Protein AF-A0A0H3GSD9-F1 (afdb_monomer_lite)

Sequence (141 aa):
MKTHELISLIEYISKIMAHYPNKSVEYALDDILNLLDARKKKPTPIVKEKQSSQILKKEDYLKSSKDMYSLRHIHNKSSKSDSEPNETLNDLSIEQLKKLANDIGIKTSSRQNKGILVMNITKTLERRRIDSTIKDKDKED

Foldseek 3Di:
DDPVVVVVVVVVLVVQVVVVDPDDSVVSVVVVVVVVVVVVPDDDPDDDDDDDDDPDDDPDDPPPPPPVVVVVVLVVVPPDDPPDLLVSLVPDDPVNLCVLCVVLPHDDDPPDDSVVSSVVSSVSVVVVVVVVVVVVVVPPD

Organism: Klebsiella pneumoniae subsp. pneumoniae (strain HS11286) (NCBI:txid1125630)

Structure (mmCIF, N/CA/C/O backbone):
data_AF-A0A0H3GSD9-F1
#
_entry.id   AF-A0A0H3GSD9-F1
#
loop_
_atom_site.group_PDB
_atom_site.id
_atom_site.type_symbol
_atom_site.label_atom_id
_atom_site.label_alt_id
_atom_site.label_comp_id
_atom_site.label_asym_id
_atom_site.label_entity_id
_atom_site.label_seq_id
_atom_site.pdbx_PDB_ins_code
_atom_site.Cartn_x
_atom_site.Cartn_y
_atom_site.Cartn_z
_atom_site.occupancy
_atom_site.B_iso_or_equiv
_atom_site.auth_seq_id
_atom_site.auth_comp_id
_atom_site.auth_asym_id
_atom_site.auth_atom_id
_atom_site.pdbx_PDB_model_num
ATOM 1 N N . MET A 1 1 ? -4.861 16.006 -22.917 1.00 70.69 1 MET A N 1
ATOM 2 C CA . MET A 1 1 ? -4.868 15.246 -21.654 1.00 70.69 1 MET A CA 1
ATOM 3 C C . MET A 1 1 ? -5.517 16.108 -20.594 1.00 70.69 1 MET A C 1
ATOM 5 O O . MET A 1 1 ? -5.157 17.275 -20.483 1.00 70.69 1 MET A O 1
ATOM 9 N N . LYS A 1 2 ? -6.525 15.594 -19.894 1.00 85.19 2 LYS A N 1
ATOM 10 C CA . LYS A 1 2 ? -7.203 16.342 -18.824 1.00 85.19 2 LYS A CA 1
ATOM 11 C C . LYS A 1 2 ? -6.349 16.302 -17.554 1.00 85.19 2 LYS A C 1
ATOM 13 O O . LYS A 1 2 ? -5.596 15.355 -17.351 1.00 85.19 2 LYS A O 1
ATOM 18 N N . THR A 1 3 ? -6.490 17.290 -16.672 1.00 88.06 3 THR A N 1
ATOM 19 C CA . THR A 1 3 ? -5.691 17.378 -15.434 1.00 88.06 3 THR A CA 1
ATOM 20 C C . THR A 1 3 ? -5.773 16.105 -14.586 1.00 88.06 3 THR A C 1
ATOM 22 O O . THR A 1 3 ? -4.762 15.651 -14.067 1.00 88.06 3 THR A O 1
ATOM 25 N N . HIS A 1 4 ? -6.947 15.471 -14.506 1.00 89.44 4 HIS A N 1
ATOM 26 C CA . HIS A 1 4 ? -7.105 14.220 -13.759 1.00 89.44 4 HIS A CA 1
ATOM 27 C C . HIS A 1 4 ? -6.346 13.042 -14.388 1.00 89.44 4 HIS A C 1
ATOM 29 O O . HIS A 1 4 ? -5.802 12.225 -13.658 1.00 89.44 4 HIS A O 1
ATOM 35 N N . GLU A 1 5 ? -6.262 12.967 -15.722 1.00 92.50 5 GLU A N 1
ATOM 36 C CA . GLU A 1 5 ? -5.505 11.918 -16.419 1.00 92.50 5 GLU A CA 1
ATOM 37 C C . GLU A 1 5 ? -4.008 12.061 -16.132 1.00 92.50 5 GLU A C 1
ATOM 39 O O . GLU A 1 5 ? -3.336 11.064 -15.882 1.00 92.50 5 GLU A O 1
ATOM 44 N N . LEU A 1 6 ? -3.502 13.302 -16.101 1.00 91.31 6 LEU A N 1
ATOM 45 C CA . LEU A 1 6 ? -2.115 13.590 -15.734 1.00 91.31 6 LEU A CA 1
ATOM 46 C C . LEU A 1 6 ? -1.816 13.181 -14.288 1.00 91.31 6 LEU A C 1
ATOM 48 O O . LEU A 1 6 ? -0.808 12.525 -14.040 1.00 91.31 6 LEU A O 1
ATOM 52 N N . ILE A 1 7 ? -2.694 13.538 -13.346 1.00 92.25 7 ILE A N 1
ATOM 53 C CA . ILE A 1 7 ? -2.535 13.175 -11.930 1.00 92.25 7 ILE A CA 1
ATOM 54 C C . ILE A 1 7 ? -2.538 11.650 -11.775 1.00 92.25 7 ILE A C 1
ATOM 56 O O . ILE A 1 7 ? -1.617 11.097 -11.180 1.00 92.25 7 ILE A O 1
ATOM 60 N N . SER A 1 8 ? -3.505 10.955 -12.384 1.00 92.88 8 SER A N 1
ATOM 61 C CA . SER A 1 8 ? -3.548 9.490 -12.359 1.00 92.88 8 SER A CA 1
ATOM 62 C C . SER A 1 8 ? -2.295 8.864 -12.973 1.00 92.88 8 SER A C 1
ATOM 64 O O . SER A 1 8 ? -1.770 7.898 -12.426 1.00 92.88 8 SER A O 1
ATOM 66 N N . LEU A 1 9 ? -1.784 9.410 -14.081 1.00 93.06 9 LEU A N 1
ATOM 67 C CA . LEU A 1 9 ? -0.547 8.933 -14.699 1.00 93.06 9 LEU A CA 1
ATOM 68 C C . LEU A 1 9 ? 0.645 9.055 -13.741 1.00 93.06 9 LEU A C 1
ATOM 70 O O . LEU A 1 9 ? 1.384 8.087 -13.571 1.00 93.06 9 LEU A O 1
ATOM 74 N N . ILE A 1 10 ? 0.803 10.206 -13.083 1.00 94.50 10 ILE A N 1
ATOM 75 C CA . ILE A 1 10 ? 1.869 10.429 -12.098 1.00 94.50 10 ILE A CA 1
ATOM 76 C C . ILE A 1 10 ? 1.728 9.453 -10.924 1.00 94.50 10 ILE A C 1
ATOM 78 O O . ILE A 1 10 ? 2.713 8.841 -10.523 1.00 94.50 10 ILE A O 1
ATOM 82 N N . GLU A 1 11 ? 0.515 9.229 -10.412 1.00 95.38 11 GLU A N 1
ATOM 83 C CA . GLU A 1 11 ? 0.272 8.245 -9.350 1.00 95.38 11 GLU A CA 1
ATOM 84 C C . GLU A 1 11 ? 0.666 6.820 -9.764 1.00 95.38 11 GLU A C 1
ATOM 86 O O . GLU A 1 11 ? 1.243 6.078 -8.963 1.00 95.38 11 GLU A O 1
ATOM 91 N N . TYR A 1 12 ? 0.367 6.418 -11.004 1.00 95.88 12 TYR A N 1
ATOM 92 C CA . TYR A 1 12 ? 0.779 5.113 -11.520 1.00 95.88 12 TYR A CA 1
ATOM 93 C C . TYR A 1 12 ? 2.298 5.007 -11.652 1.00 95.88 12 TYR A C 1
ATOM 95 O O . TYR A 1 12 ? 2.859 3.992 -11.237 1.00 95.88 12 TYR A O 1
ATOM 103 N N . ILE A 1 13 ? 2.964 6.047 -12.163 1.00 95.06 13 ILE A N 1
ATOM 104 C CA . ILE A 1 13 ? 4.429 6.088 -12.257 1.00 95.06 13 ILE A CA 1
ATOM 105 C C . ILE A 1 13 ? 5.048 5.982 -10.860 1.00 95.06 13 ILE A C 1
ATOM 107 O O . ILE A 1 13 ? 5.912 5.137 -10.655 1.00 95.06 13 ILE A O 1
ATOM 111 N N . SER A 1 14 ? 4.564 6.737 -9.871 1.00 94.81 14 SER A N 1
ATOM 112 C CA . SER A 1 14 ? 5.064 6.671 -8.490 1.00 94.81 14 SER A CA 1
ATOM 113 C C . SER A 1 14 ? 4.932 5.271 -7.884 1.00 94.81 14 SER A C 1
ATOM 115 O O . SER A 1 14 ? 5.863 4.779 -7.247 1.00 94.81 14 SER A O 1
ATOM 117 N N . LYS A 1 15 ? 3.802 4.588 -8.122 1.00 95.75 15 LYS A N 1
ATOM 118 C CA . LYS A 1 15 ? 3.594 3.199 -7.673 1.00 95.75 15 LYS A CA 1
ATOM 119 C C . LYS A 1 15 ? 4.573 2.231 -8.331 1.00 95.75 15 LYS A C 1
ATOM 121 O O . LYS A 1 15 ? 5.065 1.333 -7.658 1.00 95.75 15 LYS A O 1
ATOM 126 N N . ILE A 1 16 ? 4.856 2.407 -9.622 1.00 95.69 16 ILE A N 1
ATOM 127 C CA . ILE A 1 16 ? 5.855 1.601 -10.335 1.00 95.69 16 ILE A CA 1
ATOM 128 C C . ILE A 1 16 ? 7.245 1.870 -9.750 1.00 95.69 16 ILE A C 1
ATOM 130 O O . ILE A 1 16 ? 7.918 0.933 -9.336 1.00 95.69 16 ILE A O 1
ATOM 134 N N . MET A 1 17 ? 7.648 3.136 -9.637 1.00 96.56 17 MET A N 1
ATOM 135 C CA . MET A 1 17 ? 8.987 3.525 -9.183 1.00 96.56 17 MET A CA 1
ATOM 136 C C . MET A 1 17 ? 9.294 3.107 -7.742 1.00 96.56 17 MET A C 1
ATOM 138 O O . MET A 1 17 ? 10.448 2.824 -7.434 1.00 96.56 17 MET A O 1
ATOM 142 N N . ALA A 1 18 ? 8.282 2.958 -6.883 1.00 95.62 18 ALA A N 1
ATOM 143 C CA . ALA A 1 18 ? 8.454 2.391 -5.543 1.00 95.62 18 ALA A CA 1
ATOM 144 C C . ALA A 1 18 ? 9.028 0.955 -5.555 1.00 95.62 18 ALA A C 1
ATOM 146 O O . ALA A 1 18 ? 9.667 0.537 -4.592 1.00 95.62 18 ALA A O 1
ATOM 147 N N . HIS A 1 19 ? 8.830 0.204 -6.645 1.00 95.38 19 HIS A N 1
ATOM 148 C CA . HIS A 1 19 ? 9.408 -1.129 -6.844 1.00 95.38 19 HIS A CA 1
ATOM 149 C C . HIS A 1 19 ? 10.775 -1.111 -7.551 1.00 95.38 19 HIS A C 1
ATOM 151 O O . HIS A 1 19 ? 11.450 -2.139 -7.570 1.00 95.38 19 HIS A O 1
ATOM 157 N N . TYR A 1 20 ? 11.203 0.035 -8.093 1.00 95.69 20 TYR A N 1
ATOM 158 C CA . TYR A 1 20 ? 12.453 0.207 -8.841 1.00 95.69 20 TYR A CA 1
ATOM 159 C C . TYR A 1 20 ? 13.315 1.335 -8.239 1.00 95.69 20 TYR A C 1
ATOM 161 O O . TYR A 1 20 ? 13.565 2.347 -8.902 1.00 95.69 20 TYR A O 1
ATOM 169 N N . PRO A 1 21 ? 13.791 1.191 -6.986 1.00 92.19 21 PRO A N 1
ATOM 170 C CA . PRO A 1 21 ? 14.655 2.195 -6.376 1.00 92.19 21 PRO A CA 1
ATOM 171 C C . PRO A 1 21 ? 15.950 2.358 -7.186 1.00 92.19 21 PRO A C 1
ATOM 173 O O . PRO A 1 21 ? 16.536 1.375 -7.645 1.00 92.19 21 PRO A O 1
ATOM 176 N N . ASN A 1 22 ? 16.411 3.601 -7.344 1.00 93.69 22 ASN A N 1
ATOM 177 C CA . ASN A 1 22 ? 17.650 3.961 -8.052 1.00 93.69 22 ASN A CA 1
ATOM 178 C C . ASN A 1 22 ? 17.691 3.564 -9.541 1.00 93.69 22 ASN A C 1
ATOM 180 O O . ASN A 1 22 ? 18.769 3.392 -10.116 1.00 93.69 22 ASN A O 1
ATOM 184 N N . LYS A 1 23 ? 16.531 3.388 -10.177 1.00 95.19 23 LYS A N 1
ATOM 185 C CA . LYS A 1 23 ? 16.408 3.175 -11.625 1.00 95.19 23 LYS A CA 1
ATOM 186 C C . LYS A 1 23 ? 15.664 4.340 -12.264 1.00 95.19 23 LYS A C 1
ATOM 188 O O . LYS A 1 23 ? 15.029 5.129 -11.571 1.00 95.19 23 LYS A O 1
ATOM 193 N N . SER A 1 24 ? 15.762 4.453 -13.586 1.00 96.62 24 SER A N 1
ATOM 194 C CA . SER A 1 24 ? 14.983 5.430 -14.343 1.00 96.62 24 SER A CA 1
ATOM 195 C C . SER A 1 24 ? 13.591 4.879 -14.674 1.00 96.62 24 SER A C 1
ATOM 197 O O . SER A 1 24 ? 13.370 3.663 -14.661 1.00 96.62 24 SER A O 1
ATOM 199 N N . VAL A 1 25 ? 12.649 5.774 -14.975 1.00 94.75 25 VAL A N 1
ATOM 200 C CA . VAL A 1 25 ? 11.278 5.397 -15.360 1.00 94.75 25 VAL A CA 1
ATOM 201 C C . VAL A 1 25 ? 11.293 4.558 -16.638 1.00 94.75 25 VAL A C 1
ATOM 203 O O . VAL A 1 25 ? 10.571 3.571 -16.738 1.00 94.75 25 VAL A O 1
ATOM 206 N N . GLU A 1 26 ? 12.160 4.901 -17.590 1.00 96.94 26 GLU A N 1
ATOM 207 C CA . GLU A 1 26 ? 12.332 4.182 -18.852 1.00 96.94 26 GLU A CA 1
ATOM 208 C C . GLU A 1 26 ? 12.755 2.732 -18.608 1.00 96.94 26 GLU A C 1
ATOM 210 O O . GLU A 1 26 ? 12.170 1.822 -19.189 1.00 96.94 26 GLU A O 1
ATOM 215 N N . TYR A 1 27 ? 13.712 2.510 -17.699 1.00 97.75 27 TYR A N 1
ATOM 216 C CA . TYR A 1 27 ? 14.152 1.165 -17.331 1.00 97.75 27 TYR A CA 1
ATOM 217 C C . TYR A 1 27 ? 13.011 0.340 -16.720 1.00 97.75 27 TYR A C 1
ATOM 219 O O . TYR A 1 27 ? 12.810 -0.810 -17.102 1.00 97.75 27 TYR A O 1
ATOM 227 N N . ALA A 1 28 ? 12.250 0.922 -15.787 1.00 97.19 28 ALA A N 1
ATOM 228 C CA . ALA A 1 28 ? 11.139 0.228 -15.137 1.00 97.19 28 ALA A CA 1
ATOM 229 C C . ALA A 1 28 ? 10.037 -0.159 -16.139 1.00 97.19 28 ALA A C 1
ATOM 231 O O . ALA A 1 28 ? 9.487 -1.258 -16.074 1.00 97.19 28 ALA A O 1
ATOM 232 N N . LEU A 1 29 ? 9.725 0.728 -17.087 1.00 96.81 29 LEU A N 1
ATOM 233 C CA . LEU A 1 29 ? 8.739 0.451 -18.130 1.00 96.81 29 LEU A CA 1
ATOM 234 C C . LEU A 1 29 ? 9.227 -0.618 -19.115 1.00 96.81 29 LEU A C 1
ATOM 236 O O . LEU A 1 29 ? 8.446 -1.502 -19.465 1.00 96.81 29 LEU A O 1
ATOM 240 N N . ASP A 1 30 ? 10.498 -0.578 -19.519 1.00 97.44 30 ASP A N 1
ATOM 241 C CA . ASP A 1 30 ? 11.088 -1.597 -20.393 1.00 97.44 30 ASP A CA 1
ATOM 242 C C . ASP A 1 30 ? 11.100 -2.982 -19.724 1.00 97.44 30 ASP A C 1
ATOM 244 O O . ASP A 1 30 ? 10.691 -3.971 -20.329 1.00 97.44 30 ASP A O 1
ATOM 248 N N . ASP A 1 31 ? 11.458 -3.062 -18.439 1.00 95.88 31 ASP A N 1
ATOM 249 C CA . ASP A 1 31 ? 11.426 -4.313 -17.673 1.00 95.88 31 ASP A CA 1
ATOM 250 C C . ASP A 1 31 ? 10.007 -4.905 -17.589 1.00 95.88 31 ASP A C 1
ATOM 252 O O . ASP A 1 31 ? 9.799 -6.097 -17.829 1.00 95.88 31 ASP A O 1
ATOM 256 N N . ILE A 1 32 ? 8.994 -4.064 -17.346 1.00 96.19 32 ILE A N 1
ATOM 257 C CA . ILE A 1 32 ? 7.588 -4.490 -17.351 1.00 96.19 32 ILE A CA 1
ATOM 258 C C . ILE A 1 32 ? 7.170 -5.001 -18.737 1.00 96.19 32 ILE A C 1
ATOM 260 O O . ILE A 1 32 ? 6.497 -6.033 -18.829 1.00 96.19 32 ILE A O 1
ATOM 264 N N . LEU A 1 33 ? 7.555 -4.318 -19.818 1.00 96.12 33 LEU A N 1
ATOM 265 C CA . LEU A 1 33 ? 7.254 -4.758 -21.184 1.00 96.12 33 LEU A CA 1
ATOM 266 C C . LEU A 1 33 ? 7.918 -6.106 -21.492 1.00 96.12 33 LEU A C 1
ATOM 268 O O . LEU A 1 33 ? 7.243 -7.035 -21.946 1.00 96.12 33 LEU A O 1
ATOM 272 N N . ASN A 1 34 ? 9.194 -6.256 -21.139 1.00 95.69 34 ASN A N 1
ATOM 273 C CA . ASN A 1 34 ? 9.942 -7.502 -21.284 1.00 95.69 34 ASN A CA 1
ATOM 274 C C . ASN A 1 34 ? 9.300 -8.650 -20.490 1.00 95.69 34 ASN A C 1
ATOM 276 O O . ASN A 1 34 ? 9.165 -9.766 -21.001 1.00 95.69 34 ASN A O 1
ATOM 280 N N . LEU A 1 35 ? 8.830 -8.386 -19.267 1.00 94.00 35 LEU A N 1
ATOM 281 C CA . LEU A 1 35 ? 8.116 -9.360 -18.442 1.00 94.00 35 LEU A CA 1
ATOM 282 C C . LEU A 1 35 ? 6.798 -9.805 -19.094 1.00 94.00 35 LEU A C 1
ATOM 284 O O . LEU A 1 35 ? 6.461 -10.996 -19.088 1.00 94.00 35 LEU A O 1
ATOM 288 N N . LEU A 1 36 ? 6.045 -8.864 -19.670 1.00 93.25 36 LEU A N 1
ATOM 289 C CA . LEU A 1 36 ? 4.794 -9.150 -20.372 1.00 93.25 36 LEU A CA 1
ATOM 290 C C . LEU A 1 36 ? 5.032 -9.979 -21.636 1.00 93.25 36 LEU A C 1
ATOM 292 O O . LEU A 1 36 ? 4.291 -10.932 -21.890 1.00 93.25 36 LEU A O 1
ATOM 296 N N . ASP A 1 37 ? 6.079 -9.680 -22.394 1.00 93.81 37 ASP A N 1
ATOM 297 C CA . ASP A 1 37 ? 6.424 -10.441 -23.592 1.00 93.81 37 ASP A CA 1
ATOM 298 C C . ASP A 1 37 ? 6.969 -11.831 -23.258 1.00 93.81 37 ASP A C 1
ATOM 300 O O . ASP A 1 37 ? 6.591 -12.817 -23.898 1.00 93.81 37 ASP A O 1
ATOM 304 N N . ALA A 1 38 ? 7.763 -11.960 -22.194 1.00 91.56 38 ALA A N 1
ATOM 305 C CA . ALA A 1 38 ? 8.173 -13.259 -21.671 1.00 91.56 38 ALA A CA 1
ATOM 306 C C . ALA A 1 38 ? 6.960 -14.100 -21.244 1.00 91.56 38 ALA A C 1
ATOM 308 O O . ALA A 1 38 ? 6.922 -15.308 -21.488 1.00 91.56 38 ALA A O 1
ATOM 309 N N . ARG A 1 39 ? 5.935 -13.474 -20.650 1.00 90.19 39 ARG A N 1
ATOM 310 C CA . ARG A 1 39 ? 4.693 -14.158 -20.266 1.00 90.19 39 ARG A CA 1
ATOM 311 C C . ARG A 1 39 ? 3.889 -14.633 -21.475 1.00 90.19 39 ARG A C 1
ATOM 313 O O . ARG A 1 39 ? 3.329 -15.722 -21.407 1.00 90.19 39 ARG A O 1
ATOM 320 N N . LYS A 1 40 ? 3.851 -13.865 -22.569 1.00 87.44 40 LYS A N 1
ATOM 321 C CA . LYS A 1 40 ? 3.189 -14.270 -23.824 1.00 87.44 40 LYS A CA 1
ATOM 322 C C . LYS A 1 40 ? 3.905 -15.428 -24.522 1.00 87.44 40 LYS A C 1
ATOM 324 O O . LYS A 1 40 ? 3.249 -16.248 -25.152 1.00 87.44 40 LYS A O 1
ATOM 329 N N . LYS A 1 41 ? 5.237 -15.503 -24.413 1.00 81.94 41 LYS A N 1
ATOM 330 C CA . LYS A 1 41 ? 6.051 -16.562 -25.035 1.00 81.94 41 LYS A CA 1
ATOM 331 C C . LYS A 1 41 ? 5.975 -17.904 -24.311 1.00 81.94 41 LYS A C 1
ATOM 333 O O . LYS A 1 41 ? 6.308 -18.920 -24.913 1.00 81.94 41 LYS A O 1
ATOM 338 N N . LYS A 1 42 ? 5.572 -17.940 -23.036 1.00 72.94 42 LYS A N 1
ATOM 339 C CA . LYS A 1 42 ? 5.420 -19.206 -22.310 1.00 72.94 42 LYS A CA 1
ATOM 340 C C . LYS A 1 42 ? 4.175 -19.934 -22.830 1.00 72.94 42 LYS A C 1
ATOM 342 O O . LYS A 1 42 ? 3.074 -19.433 -22.598 1.00 72.94 42 LYS A O 1
ATOM 347 N N . PRO A 1 43 ? 4.307 -21.105 -23.484 1.00 62.47 43 PRO A N 1
ATOM 348 C CA . PRO A 1 43 ? 3.151 -21.946 -23.745 1.00 62.47 43 PRO A CA 1
ATOM 349 C C . PRO A 1 43 ? 2.509 -22.269 -22.399 1.00 62.47 43 PRO A C 1
ATOM 351 O O . PRO A 1 43 ? 3.185 -22.690 -21.455 1.00 62.47 43 PRO A O 1
ATOM 354 N N . THR A 1 44 ? 1.209 -22.014 -22.292 1.00 61.41 44 THR A N 1
ATOM 355 C CA . THR A 1 44 ? 0.410 -22.485 -21.167 1.00 61.41 44 THR A CA 1
ATOM 356 C C . THR A 1 44 ? 0.697 -23.976 -20.990 1.00 61.41 44 THR A C 1
ATOM 358 O O . THR A 1 44 ? 0.569 -24.729 -21.959 1.00 61.41 44 THR A O 1
ATOM 361 N N . PRO A 1 45 ? 1.124 -24.431 -19.799 1.00 57.41 45 PRO A N 1
ATOM 362 C CA . PRO A 1 45 ? 1.274 -25.853 -19.562 1.00 57.41 45 PRO A CA 1
ATOM 363 C C . PRO A 1 45 ? -0.103 -26.497 -19.718 1.00 57.41 45 PRO A C 1
ATOM 365 O O . PRO A 1 45 ? -0.994 -26.324 -18.887 1.00 57.41 45 PRO A O 1
ATOM 368 N N . ILE A 1 46 ? -0.280 -27.205 -20.832 1.00 46.97 46 ILE A N 1
ATOM 369 C CA . ILE A 1 46 ? -1.384 -28.129 -21.035 1.00 46.97 46 ILE A CA 1
ATOM 370 C C . ILE A 1 46 ? -1.248 -29.194 -19.947 1.00 46.97 46 ILE A C 1
ATOM 372 O O . ILE A 1 46 ? -0.216 -29.851 -19.814 1.00 46.97 46 ILE A O 1
ATOM 376 N N . VAL A 1 47 ? -2.308 -29.288 -19.156 1.00 40.75 47 VAL A N 1
ATOM 377 C CA . VAL A 1 47 ? -2.645 -30.313 -18.171 1.00 40.75 47 VAL A CA 1
ATOM 378 C C . VAL A 1 47 ? -1.919 -31.647 -18.403 1.00 40.75 47 VAL A C 1
ATOM 380 O O . VAL A 1 47 ? -2.132 -32.325 -19.406 1.00 40.75 47 VAL A O 1
ATOM 383 N N . LYS A 1 48 ? -1.126 -32.074 -17.416 1.00 43.53 48 LYS A N 1
ATOM 384 C CA . LYS A 1 48 ? -0.922 -33.496 -17.120 1.00 43.53 48 LYS A CA 1
ATOM 385 C C . LYS A 1 48 ? -1.210 -33.721 -15.644 1.00 43.53 48 LYS A C 1
ATOM 387 O O . LYS A 1 48 ? -0.329 -33.640 -14.795 1.00 43.53 48 LYS A O 1
ATOM 392 N N . GLU A 1 49 ? -2.476 -34.006 -15.366 1.00 37.03 49 GLU A N 1
ATOM 393 C CA . GLU A 1 49 ? -2.877 -34.815 -14.223 1.00 37.03 49 GLU A CA 1
ATOM 394 C C . GLU A 1 49 ? -2.122 -36.150 -14.284 1.00 37.03 49 GLU A C 1
ATOM 396 O O . GLU A 1 49 ? -2.359 -36.958 -15.180 1.00 37.03 49 GLU A O 1
ATOM 401 N N . LYS A 1 50 ? -1.213 -36.400 -13.340 1.00 40.69 50 LYS A N 1
ATOM 402 C CA . LYS A 1 50 ? -0.818 -37.759 -12.948 1.00 40.69 50 LYS A CA 1
ATOM 403 C C . LYS A 1 50 ? -0.559 -37.804 -11.444 1.00 40.69 50 LYS A C 1
ATOM 405 O O . LYS A 1 50 ? 0.486 -37.389 -10.965 1.00 40.69 50 LYS A O 1
ATOM 410 N N . GLN A 1 51 ? -1.590 -38.265 -10.738 1.00 30.44 51 GLN A N 1
ATOM 411 C CA . GLN A 1 51 ? -1.551 -39.333 -9.735 1.00 30.44 51 GLN A CA 1
ATOM 412 C C . GLN A 1 51 ? -0.249 -39.495 -8.932 1.00 30.44 51 GLN A C 1
ATOM 414 O O . GLN A 1 51 ? 0.738 -39.999 -9.454 1.00 30.44 51 GLN A O 1
ATOM 419 N N . SER A 1 52 ? -0.313 -39.225 -7.628 1.00 33.41 52 SER A N 1
ATOM 420 C CA . SER A 1 52 ? 0.145 -40.171 -6.598 1.00 33.41 52 SER A CA 1
ATOM 421 C C . SER A 1 52 ? -0.169 -39.614 -5.208 1.00 33.41 52 SER A C 1
ATOM 423 O O . SER A 1 52 ? 0.459 -38.680 -4.720 1.00 33.41 52 SER A O 1
ATOM 425 N N . SER A 1 53 ? -1.176 -40.224 -4.600 1.00 29.62 53 SER A N 1
ATOM 426 C CA . SER A 1 53 ? -1.527 -40.267 -3.181 1.00 29.62 53 SER A CA 1
ATOM 427 C C . SER A 1 53 ? -0.408 -39.954 -2.175 1.00 29.62 53 SER A C 1
ATOM 429 O O . SER A 1 53 ? 0.462 -40.785 -1.934 1.00 29.62 53 SER A O 1
ATOM 431 N N . GLN A 1 54 ? -0.547 -38.839 -1.455 1.00 33.88 54 GLN A N 1
ATOM 432 C CA . GLN A 1 54 ? -0.232 -38.778 -0.026 1.00 33.88 54 GLN A CA 1
ATOM 433 C C . GLN A 1 54 ? -1.369 -38.059 0.700 1.00 33.88 54 GLN A C 1
ATOM 435 O O . GLN A 1 54 ? -1.579 -36.854 0.588 1.00 33.88 54 GLN A O 1
ATOM 440 N N . ILE A 1 55 ? -2.136 -38.868 1.421 1.00 28.41 55 ILE A N 1
ATOM 441 C CA . ILE A 1 55 ? -3.179 -38.477 2.358 1.00 28.41 55 ILE A CA 1
ATOM 442 C C . ILE A 1 55 ? -2.475 -37.800 3.538 1.00 28.41 55 ILE A C 1
ATOM 444 O O . ILE A 1 55 ? -2.072 -38.456 4.492 1.00 28.41 55 ILE A O 1
ATOM 448 N N . LEU A 1 56 ? -2.299 -36.484 3.472 1.00 31.20 56 LEU A N 1
ATOM 449 C CA . LEU A 1 56 ? -1.955 -35.658 4.623 1.00 31.20 56 LEU A CA 1
ATOM 450 C C . LEU A 1 56 ? -2.972 -34.526 4.689 1.00 31.20 56 LEU A C 1
ATOM 452 O O . LEU A 1 56 ? -2.942 -33.558 3.936 1.00 31.20 56 LEU A O 1
ATOM 456 N N . LYS A 1 57 ? -3.923 -34.734 5.595 1.00 30.95 57 LYS A N 1
ATOM 457 C CA . LYS A 1 57 ? -4.949 -33.798 6.037 1.00 30.95 57 LYS A CA 1
ATOM 458 C C . LYS A 1 57 ? -4.317 -32.431 6.332 1.00 30.95 57 LYS A C 1
ATOM 460 O O . LYS A 1 57 ? -3.685 -32.259 7.369 1.00 30.95 57 LYS A O 1
ATOM 465 N N . LYS A 1 58 ? -4.483 -31.472 5.423 1.00 32.34 58 LYS A N 1
ATOM 466 C CA . LYS A 1 58 ? -4.307 -30.035 5.670 1.00 32.34 58 LYS A CA 1
ATOM 467 C C . LYS A 1 58 ? -5.126 -29.275 4.631 1.00 32.34 58 LYS A C 1
ATOM 469 O O . LYS A 1 58 ? -4.650 -28.894 3.565 1.00 32.34 58 LYS A O 1
ATOM 474 N N . GLU A 1 59 ? -6.410 -29.153 4.936 1.00 31.41 59 GLU A N 1
ATOM 475 C CA . GLU A 1 59 ? -7.360 -28.281 4.253 1.00 31.41 59 GLU A CA 1
ATOM 476 C C . GLU A 1 59 ? -6.945 -26.817 4.467 1.00 31.41 59 GLU A C 1
ATOM 478 O O . GLU A 1 59 ? -7.503 -26.165 5.330 1.00 31.41 59 GLU A O 1
ATOM 483 N N . ASP A 1 60 ? -5.933 -26.301 3.759 1.00 33.84 60 ASP A N 1
ATOM 484 C CA . ASP A 1 60 ? -5.522 -24.892 3.951 1.00 33.84 60 ASP A CA 1
ATOM 485 C C . ASP A 1 60 ? -4.819 -24.221 2.753 1.00 33.84 60 ASP A C 1
ATOM 487 O O . ASP A 1 60 ? -4.132 -23.218 2.918 1.00 33.84 60 ASP A O 1
ATOM 491 N N . TYR A 1 61 ? -5.002 -24.701 1.513 1.00 35.22 61 TYR A N 1
ATOM 492 C CA . TYR A 1 61 ? -4.341 -24.064 0.351 1.00 35.22 61 TYR A CA 1
ATOM 493 C C . TYR A 1 61 ? -5.212 -23.757 -0.875 1.00 35.22 61 TYR A C 1
ATOM 495 O O . TYR A 1 61 ? -4.678 -23.361 -1.907 1.00 35.22 61 TYR A O 1
ATOM 503 N N . LEU A 1 62 ? -6.547 -23.836 -0.792 1.00 35.09 62 LEU A N 1
ATOM 504 C CA . LEU A 1 62 ? -7.412 -23.622 -1.972 1.00 35.09 62 LEU A CA 1
ATOM 505 C C . LEU A 1 62 ? -8.310 -22.372 -1.959 1.00 35.09 62 LEU A C 1
ATOM 507 O O . LEU A 1 62 ? -9.121 -22.207 -2.867 1.00 35.09 62 LEU A O 1
ATOM 511 N N . LYS A 1 63 ? -8.134 -21.425 -1.025 1.00 36.75 63 LYS A N 1
ATOM 512 C CA . LYS A 1 63 ? -8.846 -20.121 -1.075 1.00 36.75 63 LYS A CA 1
ATOM 513 C C . LYS A 1 63 ? -7.993 -18.893 -1.420 1.00 36.75 63 LYS A C 1
ATOM 515 O O . LYS A 1 63 ? -8.547 -17.815 -1.605 1.00 36.75 63 LYS A O 1
ATOM 520 N N . SER A 1 64 ? -6.682 -19.038 -1.614 1.00 41.78 64 SER A N 1
ATOM 521 C CA . SER A 1 64 ? -5.766 -17.884 -1.697 1.00 41.78 64 SER A CA 1
ATOM 522 C C . SER A 1 64 ? -5.874 -17.019 -2.973 1.00 41.78 64 SER A C 1
ATOM 524 O O . SER A 1 64 ? -5.490 -15.854 -2.946 1.00 41.78 64 SER A O 1
ATOM 526 N N . SER A 1 65 ? -6.457 -17.488 -4.083 1.00 41.75 65 SER A N 1
ATOM 527 C CA . SER A 1 65 ? -6.451 -16.693 -5.332 1.00 41.75 65 SER A CA 1
ATOM 528 C C . SER A 1 65 ? -7.607 -15.699 -5.512 1.00 41.75 65 SER A C 1
ATOM 530 O O . SER A 1 65 ? -7.572 -14.922 -6.465 1.00 41.75 65 SER A O 1
ATOM 532 N N . LYS A 1 66 ? -8.624 -15.671 -4.635 1.00 37.97 66 LYS A N 1
ATOM 533 C CA . LYS A 1 66 ? -9.744 -14.710 -4.766 1.00 37.97 66 LYS A CA 1
ATOM 534 C C . LYS A 1 66 ? -9.594 -13.431 -3.937 1.00 37.97 66 LYS A C 1
ATOM 536 O O . LYS A 1 66 ? -10.257 -12.448 -4.255 1.00 37.97 66 LYS A O 1
ATOM 541 N N . ASP A 1 67 ? -8.701 -13.388 -2.949 1.00 39.62 67 ASP A N 1
ATOM 542 C CA . ASP A 1 67 ? -8.678 -12.273 -1.990 1.00 39.62 67 ASP A CA 1
ATOM 543 C C . ASP A 1 67 ? -7.826 -11.060 -2.392 1.00 39.62 67 ASP A C 1
ATOM 545 O O . ASP A 1 67 ? -8.072 -9.963 -1.889 1.00 39.62 67 ASP A O 1
ATOM 549 N N . MET A 1 68 ? -6.927 -11.170 -3.380 1.00 41.22 68 MET A N 1
ATOM 550 C CA . MET A 1 68 ? -6.183 -9.990 -3.864 1.00 41.22 68 MET A CA 1
ATOM 551 C C . MET A 1 68 ? -7.065 -8.945 -4.571 1.00 41.22 68 MET A C 1
ATOM 553 O O . MET A 1 68 ? -6.662 -7.789 -4.707 1.00 41.22 68 MET A O 1
ATOM 557 N N . TYR A 1 69 ? -8.284 -9.305 -4.986 1.00 42.19 69 TYR A N 1
ATOM 558 C CA . TYR A 1 69 ? -9.214 -8.359 -5.610 1.00 42.19 69 TYR A CA 1
ATOM 559 C C . TYR A 1 69 ? -9.926 -7.446 -4.600 1.00 42.19 69 TYR A C 1
ATOM 561 O O . TYR A 1 69 ? -10.398 -6.377 -4.986 1.00 42.19 69 TYR A O 1
ATOM 569 N N . SER A 1 70 ? -9.973 -7.794 -3.306 1.00 47.62 70 SER A N 1
ATOM 570 C CA . SER A 1 70 ? -10.679 -6.961 -2.320 1.00 47.62 70 SER A CA 1
ATOM 571 C C . SER A 1 70 ? -9.958 -5.648 -2.005 1.00 47.62 70 SER A C 1
ATOM 573 O O . SER A 1 70 ? -10.633 -4.649 -1.773 1.00 47.62 70 SER A O 1
ATOM 575 N N . LEU A 1 71 ? -8.620 -5.598 -2.056 1.00 48.41 71 LEU A N 1
ATOM 576 C CA . LEU A 1 71 ? -7.895 -4.366 -1.719 1.00 48.41 71 LEU A CA 1
ATOM 577 C C . LEU A 1 71 ? -8.070 -3.273 -2.791 1.00 48.41 71 LEU A C 1
ATOM 579 O O . LEU A 1 71 ? -8.196 -2.093 -2.472 1.00 48.41 71 LEU A O 1
ATOM 583 N N . ARG A 1 72 ? -8.145 -3.658 -4.075 1.00 46.34 72 ARG A N 1
ATOM 584 C CA . ARG A 1 72 ? -8.310 -2.697 -5.183 1.00 46.34 72 ARG A CA 1
ATOM 585 C C . ARG A 1 72 ? -9.709 -2.080 -5.245 1.00 46.34 72 ARG A C 1
ATOM 587 O O . ARG A 1 72 ? -9.853 -0.975 -5.758 1.00 46.34 72 ARG A O 1
ATOM 594 N N . HIS A 1 73 ? -10.734 -2.742 -4.708 1.00 41.84 73 HIS A N 1
ATOM 595 C CA . HIS A 1 73 ? -12.089 -2.182 -4.710 1.00 41.84 73 HIS A CA 1
ATOM 596 C C . HIS A 1 73 ? -12.315 -1.065 -3.690 1.00 41.84 73 HIS A C 1
ATOM 598 O O . HIS A 1 73 ? -13.233 -0.274 -3.892 1.00 41.84 73 HIS A O 1
ATOM 604 N N . ILE A 1 74 ? -11.465 -0.929 -2.668 1.00 48.62 74 ILE A N 1
ATOM 605 C CA . ILE A 1 74 ? -11.530 0.235 -1.773 1.00 48.62 74 ILE A CA 1
ATOM 606 C C . ILE A 1 74 ? -10.974 1.476 -2.488 1.00 48.62 74 ILE A C 1
ATOM 608 O O . ILE A 1 74 ? -11.569 2.546 -2.420 1.00 48.62 74 ILE A O 1
ATOM 612 N N . HIS A 1 75 ? -9.910 1.325 -3.281 1.00 41.62 75 HIS A N 1
ATOM 613 C CA . HIS A 1 75 ? -9.246 2.476 -3.896 1.00 41.62 75 HIS A CA 1
ATOM 614 C C . HIS A 1 75 ? -10.012 3.090 -5.085 1.00 41.62 75 HIS A C 1
ATOM 616 O O . HIS A 1 75 ? -9.820 4.263 -5.396 1.00 41.62 75 HIS A O 1
ATOM 622 N N . ASN A 1 76 ? -10.904 2.339 -5.744 1.00 37.78 76 ASN A N 1
ATOM 623 C CA . ASN A 1 76 ? -11.657 2.854 -6.898 1.00 37.78 76 ASN A CA 1
ATOM 624 C C . ASN A 1 76 ? -12.894 3.693 -6.530 1.00 37.78 76 ASN A C 1
ATOM 626 O O . ASN A 1 76 ? -13.520 4.246 -7.432 1.00 37.78 76 ASN A O 1
ATOM 630 N N . LYS A 1 77 ? -13.269 3.800 -5.246 1.00 37.25 77 LYS A N 1
ATOM 631 C CA . LYS A 1 77 ? -14.373 4.681 -4.814 1.00 37.25 77 LYS A CA 1
ATOM 632 C C . LYS A 1 77 ? -13.938 5.927 -4.041 1.00 37.25 77 LYS A C 1
ATOM 634 O O . LYS A 1 77 ? -14.779 6.788 -3.802 1.00 37.25 77 LYS A O 1
ATOM 639 N N . SER A 1 78 ? -12.657 6.086 -3.721 1.00 36.94 78 SER A N 1
ATOM 640 C CA . SER A 1 78 ? -12.139 7.252 -3.000 1.00 36.94 78 SER A CA 1
ATOM 641 C C . SER A 1 78 ? -11.310 8.151 -3.921 1.00 36.94 78 SER A C 1
ATOM 643 O O . SER A 1 78 ? -10.094 8.238 -3.808 1.00 36.94 78 SER A O 1
ATOM 645 N N . SER A 1 79 ? -11.975 8.843 -4.845 1.00 37.25 79 SER A N 1
ATOM 646 C CA . SER A 1 79 ? -11.425 10.012 -5.547 1.00 37.25 79 SER A CA 1
ATOM 647 C C . SER A 1 79 ? -11.650 11.306 -4.749 1.00 37.25 79 SER A C 1
ATOM 649 O O . SER A 1 79 ? -11.899 12.364 -5.324 1.00 37.25 79 SER A O 1
ATOM 651 N N . LYS A 1 80 ? -11.638 11.225 -3.415 1.00 35.03 80 LYS A N 1
ATOM 652 C CA . LYS A 1 80 ? -11.755 12.377 -2.522 1.00 35.03 80 LYS A CA 1
ATOM 653 C C . LYS A 1 80 ? -10.484 12.455 -1.689 1.00 35.03 80 LYS A C 1
ATOM 655 O O . LYS A 1 80 ? -10.169 11.485 -1.013 1.00 35.03 80 LYS A O 1
ATOM 660 N N . SER A 1 81 ? -9.790 13.575 -1.909 1.00 37.06 81 SER A N 1
ATOM 661 C CA . SER A 1 81 ? -8.881 14.370 -1.066 1.00 37.06 81 SER A CA 1
ATOM 662 C C . SER A 1 81 ? -8.478 13.818 0.297 1.00 37.06 81 SER A C 1
ATOM 664 O O . SER A 1 81 ? -9.240 13.082 0.898 1.00 37.06 81 SER A O 1
ATOM 666 N N . ASP A 1 82 ? -7.348 14.313 0.813 1.00 44.62 82 ASP A N 1
ATOM 667 C CA . ASP A 1 82 ? -6.696 14.099 2.125 1.00 44.62 82 ASP A CA 1
ATOM 668 C C . ASP A 1 82 ? -7.569 14.185 3.407 1.00 44.62 82 ASP A C 1
ATOM 670 O O . ASP A 1 82 ? -7.042 14.348 4.508 1.00 44.62 82 ASP A O 1
ATOM 674 N N . SER A 1 83 ? -8.895 14.072 3.296 1.00 40.03 83 SER A N 1
ATOM 675 C CA . SER A 1 83 ? -9.814 13.668 4.353 1.00 40.03 83 SER A CA 1
ATOM 676 C C . SER A 1 83 ? -9.188 12.538 5.147 1.00 40.03 83 SER A C 1
ATOM 678 O O . SER A 1 83 ? -8.851 11.480 4.608 1.00 40.03 83 SER A O 1
ATOM 680 N N . GLU A 1 84 ? -9.007 12.819 6.432 1.00 52.12 84 GLU A N 1
ATOM 681 C CA . GLU A 1 84 ? -8.345 11.970 7.401 1.00 52.12 84 GLU A CA 1
ATOM 682 C C . GLU A 1 84 ? -8.651 10.486 7.155 1.00 52.12 84 GLU A C 1
ATOM 684 O O . GLU A 1 84 ? -9.813 10.130 6.923 1.00 52.12 84 GLU A O 1
ATOM 689 N N . PRO A 1 85 ? -7.663 9.580 7.269 1.00 56.78 85 PRO A N 1
ATOM 690 C CA . PRO A 1 85 ? -7.886 8.144 7.075 1.00 56.78 85 PRO A CA 1
ATOM 691 C C . PRO A 1 85 ? -9.063 7.609 7.914 1.00 56.78 85 PRO A C 1
ATOM 693 O O . PRO A 1 85 ? -9.695 6.623 7.540 1.00 56.78 85 PRO A O 1
ATOM 696 N N . ASN A 1 86 ? -9.411 8.299 9.004 1.00 58.53 86 ASN A N 1
ATOM 697 C CA . ASN A 1 86 ? -10.588 8.047 9.825 1.00 58.53 86 ASN A CA 1
ATOM 698 C C . ASN A 1 86 ? -11.918 8.139 9.060 1.00 58.53 86 ASN A C 1
ATOM 700 O O . ASN A 1 86 ? -12.756 7.262 9.248 1.00 58.53 86 ASN A O 1
ATOM 704 N N . GLU A 1 87 ? -12.134 9.149 8.207 1.00 60.12 87 GLU A N 1
ATOM 705 C CA . GLU A 1 87 ? -13.407 9.322 7.485 1.00 60.12 87 GLU A CA 1
ATOM 706 C C . GLU A 1 87 ? -13.652 8.148 6.536 1.00 60.12 87 GLU A C 1
ATOM 708 O O . GLU A 1 87 ? -14.699 7.505 6.585 1.00 60.12 87 GLU A O 1
ATOM 713 N N . THR A 1 88 ? -12.631 7.774 5.763 1.00 75.69 88 THR A N 1
ATOM 714 C CA . THR A 1 88 ? -12.737 6.674 4.792 1.00 75.69 88 THR A CA 1
ATOM 715 C C . THR A 1 88 ? -12.946 5.322 5.487 1.00 75.69 88 THR A C 1
ATOM 717 O O . THR A 1 88 ? -13.674 4.460 4.994 1.00 75.69 88 THR A O 1
ATOM 720 N N . LEU A 1 89 ? -12.335 5.122 6.661 1.00 79.88 89 LEU A N 1
ATOM 721 C CA . LEU A 1 89 ? -12.526 3.912 7.465 1.00 79.88 89 LEU A CA 1
ATOM 722 C C . LEU A 1 89 ? -13.897 3.880 8.158 1.00 79.88 89 LEU A C 1
ATOM 724 O O . LEU A 1 89 ? -14.461 2.800 8.357 1.00 79.88 89 LEU A O 1
ATOM 728 N N . ASN A 1 90 ? -14.457 5.040 8.501 1.00 82.38 90 ASN A N 1
ATOM 729 C CA . ASN A 1 90 ? -15.778 5.145 9.113 1.00 82.38 90 ASN A CA 1
ATOM 730 C C . ASN A 1 90 ? -16.908 4.763 8.152 1.00 82.38 90 ASN A C 1
ATOM 732 O O . ASN A 1 90 ? -17.950 4.311 8.625 1.00 82.38 90 ASN A O 1
ATOM 736 N N . ASP A 1 91 ? -16.701 4.831 6.839 1.00 87.25 91 ASP A N 1
ATOM 737 C CA . ASP A 1 91 ? -17.695 4.400 5.848 1.00 87.25 91 ASP A CA 1
ATOM 738 C C . ASP A 1 91 ? -17.727 2.875 5.635 1.00 87.25 91 ASP A C 1
ATOM 740 O O . ASP A 1 91 ? -18.693 2.326 5.100 1.00 87.25 91 ASP A O 1
ATOM 744 N N . LEU A 1 92 ? -16.704 2.150 6.096 1.00 87.00 92 LEU A N 1
ATOM 745 C 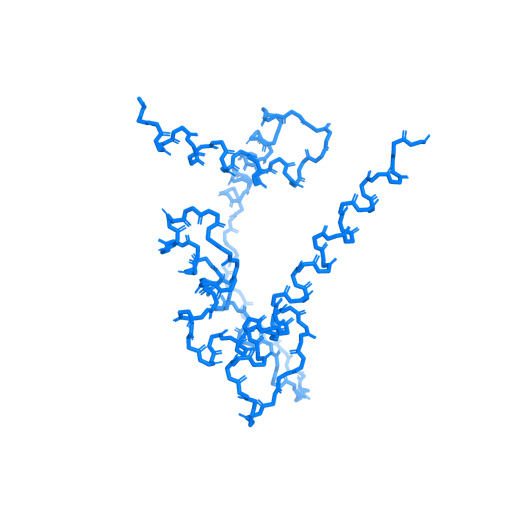CA . LEU A 1 92 ? -16.619 0.700 5.927 1.00 87.00 92 LEU A CA 1
ATOM 746 C C . LEU A 1 92 ? -17.548 -0.060 6.886 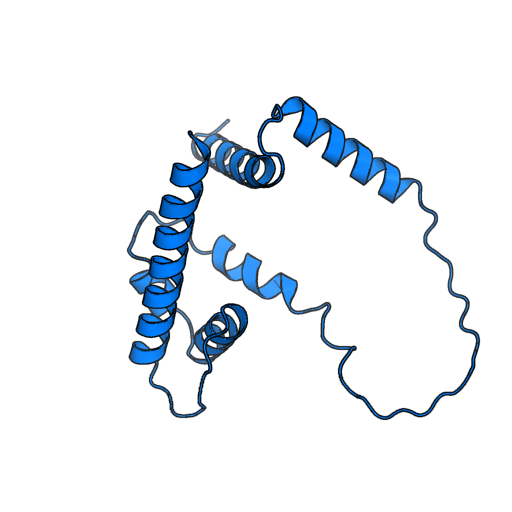1.00 87.00 92 LEU A C 1
ATOM 748 O O . LEU A 1 92 ? -17.821 0.343 8.026 1.00 87.00 92 LEU A O 1
ATOM 752 N N . SER A 1 93 ? -18.014 -1.225 6.434 1.00 90.75 93 SER A N 1
ATOM 753 C CA . SER A 1 93 ? -18.717 -2.178 7.296 1.00 90.75 93 SER A CA 1
ATOM 754 C C . SER A 1 93 ? -17.765 -2.814 8.318 1.00 90.75 93 SER A C 1
ATOM 756 O O . SER A 1 93 ? -16.553 -2.896 8.110 1.00 90.75 93 SER A O 1
ATOM 758 N N . ILE A 1 94 ? -18.315 -3.316 9.429 1.00 88.62 94 ILE A N 1
ATOM 759 C CA . ILE A 1 94 ? -17.526 -3.985 10.480 1.00 88.62 94 ILE A CA 1
ATOM 760 C C . ILE A 1 94 ? -16.764 -5.195 9.916 1.00 88.62 94 ILE A C 1
ATOM 762 O O . ILE A 1 94 ? -15.624 -5.433 10.307 1.00 88.62 94 ILE A O 1
ATOM 766 N N . GLU A 1 95 ? -17.357 -5.942 8.984 1.00 88.75 95 GLU A N 1
ATOM 767 C CA . GLU A 1 95 ? -16.703 -7.088 8.339 1.00 88.75 95 GLU A CA 1
ATOM 768 C C . GLU A 1 95 ? -15.508 -6.663 7.480 1.00 88.75 95 GLU A C 1
ATOM 770 O O . GLU A 1 95 ? -14.441 -7.270 7.571 1.00 88.75 95 GLU A O 1
ATOM 775 N N . GLN A 1 96 ? -15.648 -5.581 6.708 1.00 90.69 96 GLN A N 1
ATOM 776 C CA . GLN A 1 96 ? -14.547 -5.022 5.919 1.00 90.69 96 GLN A CA 1
ATOM 777 C C . GLN A 1 96 ? -13.419 -4.503 6.811 1.00 90.69 96 GLN A C 1
ATOM 779 O O . GLN A 1 96 ? -12.253 -4.758 6.521 1.00 90.69 96 GLN A O 1
ATOM 784 N N . LEU A 1 97 ? -13.751 -3.842 7.924 1.00 90.50 97 LEU A N 1
ATOM 785 C CA . LEU A 1 97 ? -12.760 -3.407 8.908 1.00 90.50 97 LEU A CA 1
ATOM 786 C C . LEU A 1 97 ? -12.043 -4.594 9.553 1.00 90.50 97 LEU A C 1
ATOM 788 O O . LEU A 1 97 ? -10.831 -4.541 9.729 1.00 90.50 97 LEU A O 1
ATOM 792 N N . LYS A 1 98 ? -12.752 -5.686 9.866 1.00 91.50 98 LYS A N 1
ATOM 793 C CA . LYS A 1 98 ? -12.126 -6.905 10.402 1.00 91.50 98 LYS A CA 1
ATOM 794 C C . LYS A 1 98 ? -11.194 -7.567 9.392 1.00 91.50 98 LYS A C 1
ATOM 796 O O . LYS A 1 98 ? -10.104 -7.986 9.772 1.00 91.50 98 LYS A O 1
ATOM 801 N N . LYS A 1 99 ? -11.594 -7.633 8.119 1.00 91.94 99 LYS A N 1
ATOM 802 C CA . LYS A 1 99 ? -10.737 -8.138 7.039 1.00 91.94 99 LYS A CA 1
ATOM 803 C C . LYS A 1 99 ? -9.472 -7.288 6.912 1.00 91.94 99 LYS A C 1
ATOM 805 O O . LYS A 1 99 ? -8.379 -7.827 7.012 1.00 91.94 99 LYS A O 1
ATOM 810 N N . LEU A 1 100 ? -9.626 -5.965 6.829 1.00 90.38 100 LEU A N 1
ATOM 811 C CA . LEU A 1 100 ? -8.504 -5.030 6.751 1.00 90.38 100 LEU A CA 1
ATOM 812 C C . LEU A 1 100 ? -7.573 -5.147 7.963 1.00 90.38 100 LEU A C 1
ATOM 814 O O . LEU A 1 100 ? -6.359 -5.196 7.803 1.00 90.38 100 LEU A O 1
ATOM 818 N N . ALA A 1 101 ? -8.137 -5.223 9.170 1.00 91.94 101 ALA A N 1
ATOM 819 C CA . ALA A 1 101 ? -7.390 -5.408 10.407 1.00 91.94 101 ALA A CA 1
ATOM 820 C C . ALA A 1 101 ? -6.557 -6.700 10.380 1.00 91.94 101 ALA A C 1
ATOM 822 O O . ALA A 1 101 ? -5.374 -6.663 10.712 1.00 91.94 101 ALA A O 1
ATOM 823 N N . ASN A 1 102 ? -7.136 -7.816 9.928 1.00 91.88 102 ASN A N 1
ATOM 824 C CA . ASN A 1 102 ? -6.415 -9.081 9.789 1.00 91.88 102 ASN A CA 1
ATOM 825 C C . ASN A 1 102 ? -5.301 -8.986 8.730 1.00 91.88 102 ASN A C 1
ATOM 827 O O . ASN A 1 102 ? -4.195 -9.458 8.987 1.00 91.88 102 ASN A O 1
ATOM 831 N N . ASP A 1 103 ? -5.555 -8.319 7.599 1.00 92.06 103 ASP A N 1
ATOM 832 C CA . ASP A 1 103 ? -4.568 -8.110 6.528 1.00 92.06 103 ASP A CA 1
ATOM 833 C C . ASP A 1 103 ? -3.358 -7.290 7.011 1.00 92.06 103 ASP A C 1
ATOM 835 O O . ASP A 1 103 ? -2.228 -7.508 6.573 1.00 92.06 103 ASP A O 1
ATOM 839 N N . ILE A 1 104 ? -3.562 -6.373 7.964 1.00 92.12 104 ILE A N 1
ATOM 840 C CA . ILE A 1 104 ? -2.477 -5.621 8.612 1.00 92.12 104 ILE A CA 1
ATOM 841 C C . ILE A 1 104 ? -1.966 -6.271 9.909 1.00 92.12 104 ILE A C 1
ATOM 843 O O . ILE A 1 104 ? -1.127 -5.678 10.583 1.00 92.12 104 ILE A O 1
ATOM 847 N N . GLY A 1 105 ? -2.398 -7.487 10.249 1.00 90.56 105 GLY A N 1
ATOM 848 C CA . GLY A 1 105 ? -1.890 -8.245 11.399 1.00 90.56 105 GLY A CA 1
ATOM 849 C C . GLY A 1 105 ? -2.448 -7.820 12.764 1.00 90.56 105 GLY A C 1
ATOM 850 O O . GLY A 1 105 ? -1.882 -8.171 13.799 1.00 90.56 105 GLY A 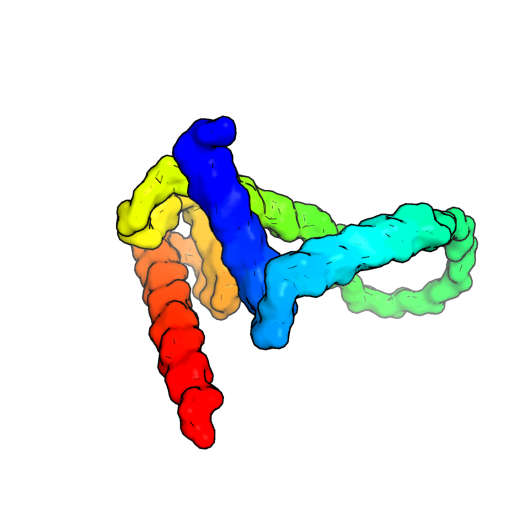O 1
ATOM 851 N N . ILE A 1 106 ? -3.555 -7.078 12.798 1.00 92.00 106 ILE A N 1
ATOM 852 C CA . ILE A 1 106 ? -4.287 -6.757 14.026 1.00 92.00 106 ILE A CA 1
ATOM 853 C C . ILE A 1 106 ? -5.257 -7.898 14.331 1.00 92.00 106 ILE A C 1
ATOM 855 O O . ILE A 1 106 ? -6.151 -8.205 13.546 1.00 92.00 106 ILE A O 1
ATOM 859 N N . LYS A 1 107 ? -5.127 -8.497 15.519 1.00 91.56 107 LYS A N 1
ATOM 860 C CA . LYS A 1 107 ? -6.076 -9.512 15.989 1.00 91.56 107 LYS A CA 1
ATOM 861 C C . LYS A 1 107 ? -7.440 -8.878 16.247 1.00 91.56 107 LYS A C 1
ATOM 863 O O . LYS A 1 107 ? -7.575 -7.982 17.084 1.00 91.56 107 LYS A O 1
ATOM 868 N N . THR A 1 108 ? -8.456 -9.393 15.566 1.00 90.06 108 THR A N 1
ATOM 869 C CA . THR A 1 108 ? -9.840 -8.974 15.770 1.00 90.06 108 THR A CA 1
ATOM 870 C C . THR A 1 108 ? -10.632 -10.003 16.564 1.00 90.06 108 THR A C 1
ATOM 872 O O . THR A 1 108 ? -10.356 -11.200 16.526 1.00 90.06 108 THR A O 1
ATOM 875 N N . SER A 1 109 ? -11.618 -9.532 17.325 1.00 88.06 109 SER A N 1
ATOM 876 C CA . SER A 1 109 ? -12.560 -10.381 18.049 1.00 88.06 109 SER A CA 1
ATOM 877 C C . SER A 1 109 ? -13.972 -10.176 17.517 1.00 88.06 109 SER A C 1
ATOM 879 O O . SER A 1 109 ? -14.312 -9.141 16.937 1.00 88.06 109 SER A O 1
ATOM 881 N N . SER A 1 110 ? -14.828 -11.176 17.728 1.00 84.00 110 SER A N 1
ATOM 882 C CA . SER A 1 110 ? -16.229 -11.102 17.313 1.00 84.00 110 SER A CA 1
ATOM 883 C C . SER A 1 110 ? -16.943 -9.875 17.909 1.00 84.00 110 SER A C 1
ATOM 885 O O . SER A 1 110 ? -17.616 -9.156 17.172 1.00 84.00 110 SER A O 1
ATOM 887 N N . ARG A 1 111 ? -16.695 -9.575 19.196 1.00 86.56 111 ARG A N 1
ATOM 888 C CA . ARG A 1 111 ? 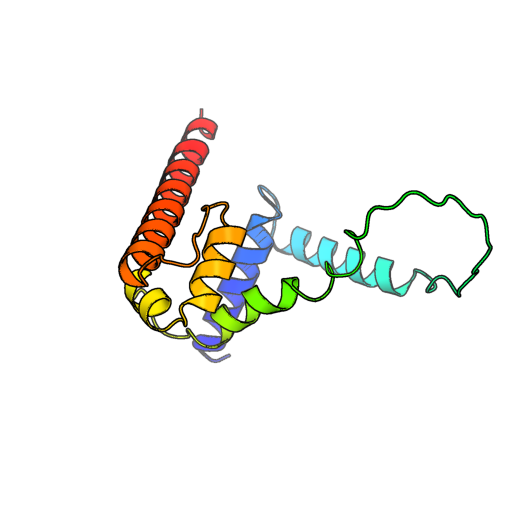-17.401 -8.558 20.003 1.00 86.56 111 ARG A CA 1
ATOM 889 C C . ARG A 1 111 ? -16.845 -7.128 19.894 1.00 86.56 111 ARG A C 1
ATOM 891 O O . ARG A 1 111 ? -17.299 -6.251 20.621 1.00 86.56 111 ARG A O 1
ATOM 898 N N . GLN A 1 112 ? -15.839 -6.878 19.058 1.00 85.56 112 GLN A N 1
ATOM 899 C CA . GLN A 1 112 ? -15.230 -5.546 18.952 1.00 85.56 112 GLN A CA 1
ATOM 900 C C . GLN A 1 112 ? -16.183 -4.498 18.359 1.00 85.56 112 GLN A C 1
ATOM 902 O O . GLN A 1 112 ? -16.874 -4.753 17.375 1.00 85.56 112 GLN A O 1
ATOM 907 N N . ASN A 1 113 ? -16.157 -3.293 18.938 1.00 89.19 113 ASN A N 1
ATOM 908 C CA . ASN A 1 113 ? -16.868 -2.122 18.425 1.00 89.19 113 ASN A CA 1
ATOM 909 C C . ASN A 1 113 ? -16.144 -1.547 17.191 1.00 89.19 113 ASN A C 1
ATOM 911 O O . ASN A 1 113 ? -14.911 -1.510 17.147 1.00 89.19 113 ASN A O 1
ATOM 915 N N . LYS A 1 114 ? -16.919 -1.049 16.220 1.00 88.25 114 LYS A N 1
ATOM 916 C CA . LYS A 1 114 ? -16.434 -0.353 15.021 1.00 88.25 114 LYS A CA 1
ATOM 917 C C . LYS A 1 114 ? -15.423 0.756 15.340 1.00 88.25 114 LYS A C 1
ATOM 919 O O . LYS A 1 114 ? -14.358 0.770 14.737 1.00 88.25 114 LYS A O 1
ATOM 924 N N . GLY A 1 115 ? -15.705 1.627 16.311 1.00 88.81 115 GLY A N 1
ATOM 925 C CA . GLY A 1 115 ? -14.815 2.744 16.655 1.00 88.81 115 GLY A CA 1
ATOM 926 C C . GLY A 1 115 ? -13.441 2.285 17.157 1.00 88.81 115 GLY A C 1
ATOM 927 O O . GLY A 1 115 ? -12.420 2.865 16.801 1.00 88.81 115 GLY A O 1
ATOM 928 N N . ILE A 1 116 ? -13.398 1.182 17.912 1.00 87.94 116 ILE A N 1
ATOM 929 C CA . ILE A 1 116 ? -12.138 0.586 18.384 1.00 87.94 116 ILE A CA 1
ATOM 930 C C . ILE A 1 116 ? -11.359 -0.018 17.209 1.00 87.94 116 ILE A C 1
ATOM 932 O O . ILE A 1 116 ? -10.141 0.136 17.144 1.00 87.94 116 ILE A O 1
ATOM 936 N N . LEU A 1 117 ? -12.046 -0.682 16.271 1.00 90.38 117 LEU A N 1
ATOM 937 C CA . LEU A 1 117 ? -11.419 -1.231 15.065 1.00 90.38 117 LEU A CA 1
ATOM 938 C C . LEU A 1 117 ? -10.800 -0.130 14.205 1.00 90.38 117 LEU A C 1
ATOM 940 O O . LEU A 1 117 ? -9.620 -0.228 13.883 1.00 90.38 117 LEU A O 1
ATOM 944 N N . VAL A 1 118 ? -11.564 0.921 13.889 1.00 91.12 118 VAL A N 1
ATOM 945 C CA . VAL A 1 118 ? -11.071 2.073 13.118 1.00 91.12 118 VAL A CA 1
ATOM 946 C C . VAL A 1 118 ? -9.858 2.687 13.807 1.00 91.12 118 VAL A C 1
ATOM 948 O O . VAL A 1 118 ? -8.805 2.794 13.191 1.00 91.12 118 VAL A O 1
ATOM 951 N N . MET A 1 119 ? -9.952 2.982 15.108 1.00 91.12 119 MET A N 1
ATOM 952 C CA . MET A 1 119 ? -8.836 3.547 15.868 1.00 91.12 119 MET A CA 1
ATOM 953 C C . MET A 1 119 ? -7.584 2.662 15.815 1.00 91.12 119 MET A C 1
ATOM 955 O O . MET A 1 119 ? -6.481 3.173 15.627 1.00 91.12 119 MET A O 1
ATOM 959 N N . ASN A 1 120 ? -7.727 1.346 15.994 1.00 91.81 120 ASN A N 1
ATOM 960 C CA . ASN A 1 120 ? -6.591 0.426 15.956 1.00 91.81 120 ASN A CA 1
ATOM 961 C C . ASN A 1 120 ? -5.956 0.382 14.563 1.00 91.81 120 ASN A C 1
ATOM 963 O O . ASN A 1 120 ? -4.734 0.442 14.457 1.00 91.81 120 ASN A O 1
ATOM 967 N N . ILE A 1 121 ? -6.774 0.333 13.509 1.00 93.31 121 ILE A N 1
ATOM 968 C CA . ILE A 1 121 ? -6.308 0.360 12.120 1.00 93.31 121 ILE A CA 1
ATOM 969 C C . ILE A 1 121 ? -5.561 1.668 11.841 1.00 93.31 121 ILE A C 1
ATOM 971 O O . ILE A 1 121 ? -4.412 1.614 11.406 1.00 93.31 121 ILE A O 1
ATOM 975 N N . THR A 1 122 ? -6.147 2.826 12.165 1.00 91.75 122 THR A N 1
ATOM 976 C CA . THR A 1 122 ? -5.502 4.135 11.981 1.00 91.75 122 THR A CA 1
ATOM 977 C C . THR A 1 122 ? -4.175 4.210 12.734 1.00 91.75 122 THR A C 1
ATOM 979 O O . THR A 1 122 ? -3.157 4.558 12.143 1.00 91.75 122 THR A O 1
ATOM 982 N N . LYS A 1 123 ? -4.141 3.819 14.017 1.00 93.44 123 LYS A N 1
ATOM 983 C CA . LYS A 1 123 ? -2.905 3.826 14.821 1.00 93.44 123 LYS A CA 1
ATOM 984 C C . LYS A 1 123 ? -1.814 2.948 14.213 1.00 93.44 123 LYS A C 1
ATOM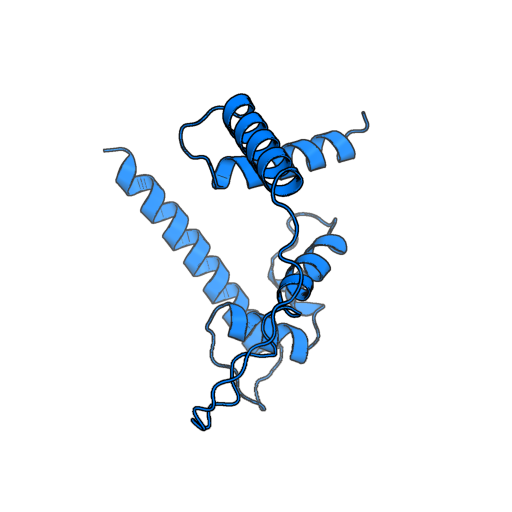 986 O O . LYS A 1 123 ? -0.647 3.330 14.219 1.00 93.44 123 LYS A O 1
ATOM 991 N N . THR A 1 124 ? -2.171 1.769 13.708 1.00 92.25 124 THR A N 1
ATOM 992 C CA . THR A 1 124 ? -1.207 0.858 13.084 1.00 92.25 124 THR A CA 1
ATOM 993 C C . THR A 1 124 ? -0.693 1.395 11.752 1.00 92.25 124 THR A C 1
ATOM 995 O O . THR A 1 124 ? 0.503 1.280 11.488 1.00 92.25 124 THR A O 1
ATOM 998 N N . LEU A 1 125 ? -1.555 1.996 10.929 1.00 90.69 125 LEU A N 1
ATOM 999 C CA . LEU A 1 125 ? -1.141 2.627 9.674 1.00 90.69 125 LEU A CA 1
ATOM 1000 C C . LEU A 1 125 ? -0.214 3.820 9.926 1.00 90.69 125 LEU A C 1
ATOM 1002 O O . LEU A 1 125 ? 0.840 3.905 9.299 1.00 90.69 125 LEU A O 1
ATOM 1006 N N . GLU A 1 126 ? -0.548 4.675 10.893 1.00 90.25 126 GLU A N 1
ATOM 1007 C CA . GLU A 1 126 ? 0.275 5.840 11.220 1.00 90.25 126 GLU A CA 1
ATOM 1008 C C . GLU A 1 126 ? 1.636 5.431 11.791 1.00 90.25 126 GLU A C 1
ATOM 1010 O O . GLU A 1 126 ? 2.667 5.955 11.376 1.00 90.25 126 GLU A O 1
ATOM 1015 N N . ARG A 1 127 ? 1.677 4.414 12.664 1.00 90.00 127 ARG A N 1
ATOM 1016 C CA . ARG A 1 127 ? 2.951 3.872 13.156 1.00 90.00 127 ARG A CA 1
ATOM 1017 C C . ARG A 1 127 ? 3.826 3.361 12.007 1.00 90.00 127 ARG A C 1
ATOM 1019 O O . ARG A 1 127 ? 4.998 3.703 11.951 1.00 90.00 127 ARG A O 1
ATOM 1026 N N . ARG A 1 128 ? 3.259 2.609 11.057 1.00 89.50 128 ARG A N 1
ATOM 1027 C CA . ARG A 1 128 ? 4.007 2.118 9.883 1.00 89.50 128 ARG A CA 1
ATOM 1028 C C . ARG A 1 128 ? 4.536 3.246 9.006 1.00 89.50 128 ARG A C 1
ATOM 1030 O O . ARG A 1 128 ? 5.642 3.132 8.481 1.00 89.50 128 ARG A O 1
ATOM 1037 N N . ARG A 1 129 ? 3.754 4.313 8.836 1.00 88.06 129 ARG A N 1
ATOM 1038 C CA . ARG A 1 129 ? 4.176 5.507 8.102 1.00 88.06 129 ARG A CA 1
ATOM 1039 C C . ARG A 1 129 ? 5.384 6.155 8.783 1.00 88.06 129 ARG A C 1
ATOM 1041 O O . ARG A 1 129 ? 6.368 6.427 8.107 1.00 88.06 129 ARG A O 1
ATOM 1048 N N . ILE A 1 130 ? 5.334 6.346 10.102 1.00 89.69 130 ILE A N 1
ATOM 1049 C CA . ILE A 1 130 ? 6.447 6.912 10.879 1.00 89.69 130 ILE A CA 1
ATOM 1050 C C . ILE A 1 130 ? 7.689 6.014 10.796 1.00 89.69 130 ILE A C 1
ATOM 1052 O O . ILE A 1 130 ? 8.765 6.511 10.475 1.00 89.69 130 ILE A O 1
ATOM 1056 N N . ASP A 1 131 ? 7.540 4.704 11.012 1.00 86.69 131 ASP A N 1
ATOM 1057 C CA . ASP A 1 131 ? 8.656 3.750 10.970 1.00 86.69 131 ASP A CA 1
ATOM 1058 C C . ASP A 1 131 ? 9.335 3.726 9.589 1.00 86.69 131 ASP A C 1
ATOM 1060 O O . ASP A 1 131 ? 10.556 3.606 9.495 1.00 86.69 131 ASP A O 1
ATOM 1064 N N . SER A 1 132 ? 8.555 3.880 8.512 1.00 82.31 132 SER A N 1
ATOM 1065 C CA . SER A 1 132 ? 9.087 3.973 7.146 1.00 82.31 132 SER A CA 1
ATOM 1066 C C . SER A 1 132 ? 9.881 5.268 6.944 1.00 82.31 132 SER A C 1
ATOM 1068 O O . SER A 1 132 ? 11.014 5.217 6.477 1.00 82.31 132 SER A O 1
ATOM 1070 N N . THR A 1 133 ? 9.339 6.409 7.385 1.00 82.00 133 THR A N 1
ATOM 1071 C CA . THR A 1 133 ? 10.014 7.716 7.297 1.00 82.00 133 THR A CA 1
ATOM 1072 C C . THR A 1 133 ? 11.314 7.767 8.103 1.00 82.00 133 THR A C 1
ATOM 1074 O O . THR A 1 133 ? 12.265 8.417 7.681 1.00 82.00 133 THR A O 1
ATOM 1077 N N . ILE A 1 134 ? 11.370 7.111 9.267 1.00 80.44 134 ILE A N 1
ATOM 1078 C CA . ILE A 1 134 ? 12.597 7.039 10.075 1.00 80.44 134 ILE A CA 1
ATOM 1079 C C . ILE A 1 134 ? 13.638 6.166 9.367 1.00 80.44 134 ILE A C 1
ATOM 1081 O O . ILE A 1 134 ? 14.767 6.602 9.176 1.00 80.44 134 ILE A O 1
ATOM 1085 N N . LYS A 1 135 ? 13.247 4.970 8.909 1.00 72.44 135 LYS A N 1
ATOM 1086 C CA . LYS A 1 135 ? 14.166 4.011 8.280 1.00 72.44 135 LYS A CA 1
ATOM 1087 C C . LYS A 1 135 ? 14.799 4.524 6.983 1.00 72.44 135 LYS A C 1
ATOM 1089 O O . LYS A 1 135 ? 15.885 4.078 6.621 1.00 72.44 135 LYS A O 1
ATOM 1094 N N . ASP A 1 136 ? 14.116 5.407 6.263 1.00 66.50 136 ASP A N 1
ATOM 1095 C CA . ASP A 1 136 ? 14.665 6.000 5.044 1.00 66.50 136 ASP A CA 1
ATOM 1096 C C . ASP A 1 136 ? 15.742 7.055 5.337 1.00 66.50 136 ASP A C 1
ATOM 1098 O O . ASP A 1 136 ? 16.663 7.190 4.537 1.00 66.50 136 ASP A O 1
ATOM 1102 N N . LYS A 1 137 ? 15.704 7.722 6.501 1.00 67.19 137 LYS A N 1
ATOM 1103 C CA . LYS A 1 137 ? 16.753 8.675 6.906 1.00 67.19 137 LYS A CA 1
ATOM 1104 C C . LYS A 1 137 ? 18.073 8.001 7.271 1.00 67.19 137 LYS A C 1
ATOM 1106 O O . LYS A 1 137 ? 19.123 8.553 6.982 1.00 67.19 137 LYS A O 1
ATOM 1111 N N . ASP A 1 138 ? 18.031 6.794 7.831 1.00 62.94 138 ASP A N 1
ATOM 1112 C CA . ASP A 1 138 ? 19.239 6.070 8.259 1.00 62.94 138 ASP A CA 1
ATOM 1113 C C . ASP A 1 138 ? 20.108 5.557 7.087 1.00 62.94 138 ASP A C 1
ATOM 1115 O O . ASP A 1 138 ? 21.124 4.905 7.311 1.00 62.94 138 ASP A O 1
ATOM 1119 N N . LYS A 1 139 ? 19.700 5.778 5.829 1.00 61.34 139 LYS A N 1
ATOM 1120 C CA . LYS A 1 139 ? 20.440 5.346 4.630 1.00 61.34 139 LYS A CA 1
ATOM 1121 C C . LYS A 1 139 ? 21.198 6.473 3.923 1.00 61.34 139 LYS A C 1
ATOM 1123 O O . LYS A 1 139 ? 21.819 6.196 2.900 1.00 61.34 139 LYS A O 1
ATOM 1128 N N . GLU A 1 140 ? 21.093 7.714 4.398 1.00 60.84 140 GLU A N 1
ATOM 1129 C CA . GLU A 1 140 ? 21.752 8.873 3.774 1.00 60.84 140 GLU A CA 1
ATOM 113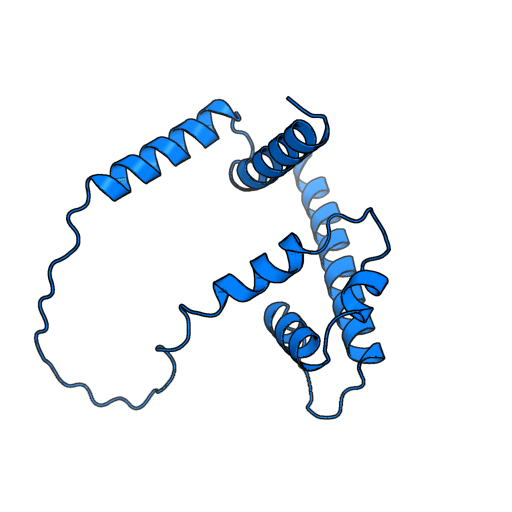0 C C . GLU A 1 140 ? 23.158 9.178 4.335 1.00 60.84 140 GLU A C 1
ATOM 1132 O O . GLU A 1 140 ? 23.788 10.119 3.856 1.00 60.84 140 GLU A O 1
ATOM 1137 N N . ASP A 1 141 ? 23.679 8.353 5.255 1.00 50.69 141 ASP A N 1
ATOM 1138 C CA . ASP A 1 141 ? 25.061 8.405 5.775 1.00 50.69 141 ASP A CA 1
ATOM 1139 C C . ASP A 1 141 ? 25.920 7.233 5.254 1.00 50.69 141 ASP A C 1
ATOM 1141 O O . ASP A 1 141 ? 27.112 7.462 4.932 1.00 50.69 141 ASP A O 1
#

Secondary structure (DSSP, 8-state):
--HHHHHHHHHHHHHHHTTSTTS-HHHHHHHHHHHHHHHHHS------------------SSSTTSTHHHHHHHHTT----S--HHHHHHTS-HHHHHHHHHHTT----TT--HHHHHHHHHHHHHHHHHHHHHHHHTT--

Radius of gyration: 21.05 Å; chains: 1; bounding box: 44×58×45 Å

pLDDT: mean 73.55, std 23.71, range [28.41, 97.75]